Protein AF-A0A357ND41-F1 (afdb_monomer_lite)

Foldseek 3Di:
DPPPQDDFQFKKWKAQCDDPPGDIWIWTFHDDDPPDTDIDQTDDPPHGDPQAFQRKIWMWTDDPNDIDIDIDTHHDDD

Structure (mmCIF, N/CA/C/O backbone):
data_AF-A0A357ND41-F1
#
_entry.id   AF-A0A357ND41-F1
#
loop_
_atom_site.group_PDB
_atom_site.id
_atom_site.type_symbol
_atom_site.label_atom_id
_atom_site.label_alt_id
_atom_site.label_comp_id
_atom_site.label_asym_id
_atom_site.label_entity_id
_atom_site.label_seq_id
_atom_site.pdbx_PDB_ins_code
_atom_site.Cartn_x
_atom_site.Cartn_y
_atom_site.Cartn_z
_atom_site.occupancy
_atom_site.B_iso_or_equiv
_atom_site.auth_seq_id
_atom_site.auth_comp_id
_atom_site.auth_asym_id
_atom_site.auth_atom_id
_atom_site.pdbx_PDB_model_num
ATOM 1 N N . MET A 1 1 ? -8.692 -11.162 10.971 1.00 48.34 1 MET A N 1
ATOM 2 C CA . MET A 1 1 ? -7.836 -10.066 11.487 1.00 48.34 1 MET A CA 1
ATOM 3 C C . MET A 1 1 ? -8.751 -9.058 12.169 1.00 48.34 1 MET A C 1
ATOM 5 O O . MET A 1 1 ? -9.837 -8.851 11.649 1.00 48.34 1 MET A O 1
ATOM 9 N N . SER A 1 2 ? -8.423 -8.508 13.346 1.00 44.47 2 SER A N 1
ATOM 10 C CA . SER A 1 2 ? -9.360 -7.592 14.019 1.00 44.47 2 SER A CA 1
ATOM 11 C C . SER A 1 2 ? -9.551 -6.332 13.170 1.00 44.47 2 SER A C 1
ATOM 13 O O . SER A 1 2 ? -8.577 -5.658 12.839 1.00 44.47 2 SER A O 1
ATOM 15 N N . GLN A 1 3 ? -10.803 -5.998 12.847 1.00 53.50 3 GLN A N 1
ATOM 16 C CA . GLN A 1 3 ? -11.235 -4.824 12.064 1.00 53.50 3 GLN A CA 1
ATOM 17 C C . GLN A 1 3 ? -10.801 -3.458 12.656 1.00 53.50 3 GLN A C 1
ATOM 19 O O . GLN A 1 3 ? -11.199 -2.406 12.174 1.00 53.50 3 GLN A O 1
ATOM 24 N N . SER A 1 4 ? -9.987 -3.444 13.713 1.00 67.25 4 SER A N 1
ATOM 25 C CA . SER A 1 4 ? -9.570 -2.257 14.457 1.00 67.25 4 SER A CA 1
ATOM 26 C C . SER A 1 4 ? -8.286 -1.592 13.949 1.00 67.25 4 SER A C 1
ATOM 28 O O . SER A 1 4 ? -7.993 -0.488 14.402 1.00 67.25 4 SER A O 1
ATOM 30 N N . VAL A 1 5 ? -7.514 -2.221 13.053 1.00 79.88 5 VAL A N 1
ATOM 31 C CA . VAL A 1 5 ? -6.167 -1.749 12.640 1.00 79.88 5 VAL A CA 1
ATOM 32 C C . VAL A 1 5 ? -6.167 -0.917 11.353 1.00 79.88 5 VAL A C 1
ATOM 34 O O . VAL A 1 5 ? -5.271 -0.101 11.142 1.00 79.88 5 VAL A O 1
ATOM 37 N N . PHE A 1 6 ? -7.156 -1.117 10.488 1.00 87.38 6 PHE A N 1
ATOM 38 C CA . PHE A 1 6 ? -7.285 -0.387 9.232 1.00 87.38 6 PHE A CA 1
ATOM 39 C C . PHE A 1 6 ? -8.477 0.557 9.320 1.00 87.38 6 PHE A C 1
ATOM 41 O O . PHE A 1 6 ? -9.537 0.182 9.818 1.00 87.38 6 PHE A O 1
ATOM 48 N N . LYS A 1 7 ? -8.307 1.787 8.836 1.00 91.00 7 LYS A N 1
ATOM 49 C CA . LYS A 1 7 ? -9.386 2.768 8.708 1.00 91.00 7 LYS A CA 1
ATOM 50 C C . LYS A 1 7 ? -9.283 3.454 7.359 1.00 91.00 7 LYS A C 1
ATOM 52 O O . LYS A 1 7 ? -8.180 3.736 6.893 1.00 91.00 7 LYS A O 1
ATOM 57 N N . VAL A 1 8 ? -10.435 3.746 6.766 1.00 93.12 8 VAL A N 1
ATOM 58 C CA . VAL A 1 8 ? -10.517 4.608 5.584 1.00 93.12 8 VAL A CA 1
ATOM 59 C C . VAL A 1 8 ? -9.838 5.944 5.895 1.00 93.12 8 VAL A C 1
ATOM 61 O O . VAL A 1 8 ? -9.937 6.455 7.012 1.00 93.12 8 VAL A O 1
ATOM 64 N N . ASN A 1 9 ? -9.135 6.486 4.906 1.00 92.88 9 ASN A N 1
ATOM 65 C CA . ASN A 1 9 ? -8.258 7.652 4.979 1.00 92.88 9 ASN A CA 1
ATOM 66 C C . ASN A 1 9 ? -6.946 7.476 5.757 1.00 92.88 9 ASN A C 1
ATOM 68 O O . ASN A 1 9 ? -6.149 8.416 5.777 1.00 92.88 9 ASN A O 1
ATOM 72 N N . ASN A 1 10 ? -6.659 6.310 6.348 1.00 92.00 10 ASN A N 1
ATOM 73 C CA . ASN A 1 10 ? -5.326 6.083 6.903 1.00 92.00 10 ASN A CA 1
ATOM 74 C C . ASN A 1 10 ? -4.286 6.038 5.781 1.00 92.00 10 ASN A C 1
ATOM 76 O O . ASN A 1 10 ? -4.495 5.416 4.734 1.00 92.00 10 ASN A O 1
ATOM 80 N N . ASN A 1 11 ? -3.129 6.636 6.052 1.00 93.94 11 ASN A N 1
ATOM 81 C CA . ASN A 1 11 ? -1.958 6.470 5.210 1.00 93.94 11 ASN A CA 1
ATOM 82 C C . ASN A 1 11 ? -1.408 5.051 5.353 1.00 93.94 11 ASN A C 1
ATOM 84 O O . ASN A 1 11 ? -1.317 4.502 6.456 1.00 93.94 11 ASN A O 1
ATOM 88 N N . ILE A 1 12 ? -0.987 4.499 4.225 1.00 95.12 12 ILE A N 1
ATOM 89 C CA . ILE A 1 12 ? -0.273 3.236 4.137 1.00 95.12 12 ILE A CA 1
ATOM 90 C C . ILE A 1 12 ? 1.055 3.465 3.418 1.00 95.12 12 ILE A C 1
ATOM 92 O O . ILE A 1 12 ? 1.121 4.129 2.382 1.00 95.12 12 ILE A O 1
ATOM 96 N N . GLU A 1 13 ? 2.124 2.916 3.980 1.00 95.81 13 GLU A N 1
ATOM 97 C CA . GLU A 1 13 ? 3.401 2.778 3.291 1.00 95.81 13 GLU A CA 1
ATOM 98 C C . GLU A 1 13 ? 3.476 1.394 2.649 1.00 95.81 13 GLU A C 1
ATOM 100 O O . GLU A 1 13 ? 3.140 0.386 3.272 1.00 95.81 13 GLU A O 1
ATOM 105 N N . ILE A 1 14 ? 3.921 1.358 1.401 1.00 95.19 14 ILE A N 1
ATOM 106 C CA . ILE A 1 14 ? 4.057 0.161 0.582 1.00 95.19 14 ILE A CA 1
ATOM 107 C C . ILE A 1 14 ? 5.527 0.029 0.218 1.00 95.19 14 ILE A C 1
ATOM 109 O O . ILE A 1 14 ? 6.078 0.872 -0.488 1.00 95.19 14 ILE A O 1
ATOM 113 N N . GLU A 1 15 ? 6.159 -1.040 0.680 1.00 96.31 15 GLU A N 1
ATOM 114 C CA . GLU A 1 15 ? 7.537 -1.379 0.347 1.00 96.31 15 GLU A CA 1
ATOM 115 C C . GLU A 1 15 ? 7.563 -2.594 -0.585 1.00 96.31 15 GLU A C 1
ATOM 117 O O . GLU A 1 15 ? 7.160 -3.701 -0.213 1.00 96.31 15 GLU A O 1
ATOM 122 N N . ILE A 1 16 ? 8.067 -2.393 -1.800 1.00 95.06 16 ILE A N 1
ATOM 123 C CA . ILE A 1 16 ? 8.283 -3.441 -2.798 1.00 95.06 16 ILE A CA 1
ATOM 124 C C . ILE A 1 16 ? 9.780 -3.722 -2.852 1.00 95.06 16 ILE A C 1
ATOM 126 O O . ILE A 1 16 ? 10.580 -2.839 -3.161 1.00 95.06 16 ILE A O 1
ATOM 130 N N . LYS A 1 17 ? 10.167 -4.964 -2.547 1.00 93.50 17 LYS A N 1
ATOM 131 C CA . LYS A 1 17 ? 11.581 -5.352 -2.412 1.00 93.50 17 LYS A CA 1
ATOM 132 C C . LYS A 1 17 ? 12.248 -5.789 -3.712 1.00 93.50 17 LYS A C 1
ATOM 134 O O . LYS A 1 17 ? 13.470 -5.734 -3.799 1.00 93.50 17 LYS A O 1
ATOM 139 N N . HIS A 1 18 ? 11.472 -6.228 -4.701 1.00 88.62 18 HIS A N 1
ATOM 140 C CA . HIS A 1 18 ? 11.994 -6.849 -5.918 1.00 88.62 18 HIS A CA 1
ATOM 141 C C . HIS A 1 18 ? 11.210 -6.408 -7.158 1.00 88.62 18 HIS A C 1
ATOM 143 O O . HIS A 1 18 ? 10.029 -6.081 -7.069 1.00 88.62 18 HIS A O 1
ATOM 149 N N . GLY A 1 19 ? 11.863 -6.464 -8.321 1.00 87.31 19 GLY A N 1
ATOM 150 C CA . GLY A 1 19 ? 11.259 -6.155 -9.617 1.00 87.31 19 GLY A CA 1
ATOM 151 C C . GLY A 1 19 ? 11.374 -4.684 -10.025 1.00 87.31 19 GLY A C 1
ATOM 152 O O . GLY A 1 19 ? 12.032 -3.881 -9.370 1.00 87.31 19 GLY A O 1
ATOM 153 N N . VAL A 1 20 ? 10.727 -4.334 -11.140 1.00 87.44 20 VAL A N 1
ATOM 154 C CA . VAL A 1 20 ? 10.822 -3.006 -11.784 1.00 87.44 20 VAL A CA 1
ATOM 155 C C . VAL A 1 20 ? 10.265 -1.880 -10.903 1.00 87.44 20 VAL A C 1
ATOM 157 O O . VAL A 1 20 ? 10.705 -0.737 -10.997 1.00 87.44 20 VAL A O 1
ATOM 160 N N . TYR A 1 21 ? 9.328 -2.207 -10.012 1.00 89.56 21 TYR A N 1
ATOM 161 C CA . TYR A 1 21 ? 8.683 -1.266 -9.095 1.00 89.56 21 TYR A CA 1
ATOM 162 C C . TYR A 1 21 ? 9.291 -1.302 -7.688 1.00 89.56 21 TYR A C 1
ATOM 164 O O . TYR A 1 21 ? 8.601 -1.007 -6.719 1.00 89.56 21 TYR A O 1
ATOM 172 N N . GLN A 1 22 ? 10.560 -1.703 -7.549 1.00 92.88 22 GLN A N 1
ATOM 173 C CA . GLN A 1 22 ? 11.239 -1.683 -6.256 1.00 92.88 22 GLN A CA 1
ATOM 174 C C . GLN A 1 22 ? 11.268 -0.260 -5.677 1.00 92.88 22 GLN A C 1
ATOM 176 O O . GLN A 1 22 ? 11.699 0.695 -6.331 1.00 92.88 22 GLN A O 1
ATOM 181 N N . GLY A 1 23 ? 10.858 -0.128 -4.417 1.00 93.19 23 GLY A N 1
ATOM 182 C CA . GLY A 1 23 ? 10.838 1.152 -3.722 1.00 93.19 23 GLY A CA 1
ATOM 183 C C . GLY A 1 23 ? 9.872 1.200 -2.546 1.00 93.19 23 GLY A C 1
ATOM 184 O O . GLY A 1 23 ? 9.190 0.224 -2.233 1.00 93.19 23 GLY A O 1
ATOM 185 N N . VAL A 1 24 ? 9.841 2.368 -1.907 1.00 94.75 24 VAL A N 1
ATOM 186 C CA . VAL A 1 24 ? 8.886 2.724 -0.855 1.00 94.75 24 VAL A CA 1
ATOM 187 C C . VAL A 1 24 ? 7.937 3.776 -1.413 1.00 94.75 24 VAL A C 1
ATOM 189 O O . VAL A 1 24 ? 8.377 4.755 -2.022 1.00 94.75 24 VAL A O 1
ATOM 192 N N . TYR A 1 25 ? 6.643 3.558 -1.215 1.00 94.00 25 TYR A N 1
ATOM 193 C CA . TYR A 1 25 ? 5.575 4.397 -1.739 1.00 94.00 25 TYR A CA 1
ATOM 194 C C . TYR A 1 25 ? 4.554 4.692 -0.653 1.00 94.00 25 TYR A C 1
ATOM 196 O O . TYR A 1 25 ? 4.301 3.859 0.214 1.00 94.00 25 TYR A O 1
ATOM 204 N N . HIS A 1 26 ? 3.933 5.862 -0.734 1.00 93.44 26 HIS A N 1
ATOM 205 C CA . HIS A 1 26 ? 2.835 6.232 0.145 1.00 93.44 26 HIS A CA 1
ATOM 206 C C . HIS A 1 26 ? 1.526 6.196 -0.632 1.00 93.44 26 HIS A C 1
ATOM 208 O O . HIS A 1 26 ? 1.458 6.609 -1.791 1.00 93.44 26 HIS A O 1
ATOM 214 N N . SER A 1 27 ? 0.496 5.689 0.025 1.00 94.12 27 SER A N 1
ATOM 215 C CA . SER A 1 27 ? -0.870 5.651 -0.470 1.00 94.12 27 SER A CA 1
ATOM 216 C C . SER A 1 27 ? -1.837 5.861 0.705 1.00 94.12 27 SER A C 1
ATOM 218 O O . SER A 1 27 ? -1.418 6.096 1.843 1.00 94.12 27 SER A O 1
ATOM 220 N N . ARG A 1 28 ? -3.135 5.814 0.425 1.00 94.62 28 ARG A N 1
ATOM 221 C CA . ARG A 1 28 ? -4.228 5.992 1.369 1.00 94.62 28 ARG A CA 1
ATOM 222 C C . ARG A 1 28 ? -5.245 4.875 1.184 1.00 94.62 28 ARG A C 1
ATOM 224 O O . ARG A 1 28 ? -5.524 4.492 0.053 1.00 94.62 28 ARG A O 1
ATOM 231 N N . ILE A 1 29 ? -5.781 4.365 2.288 1.00 94.38 29 ILE A N 1
ATOM 232 C CA . ILE A 1 29 ? -6.876 3.389 2.275 1.00 94.38 29 ILE A CA 1
ATOM 233 C C . ILE A 1 29 ? -8.163 4.109 1.867 1.00 94.38 29 ILE A C 1
ATOM 235 O O . ILE A 1 29 ? -8.588 5.037 2.557 1.00 94.38 29 ILE A O 1
ATOM 239 N N . GLU A 1 30 ? -8.778 3.675 0.773 1.00 95.44 30 GLU A N 1
ATOM 240 C CA . GLU A 1 30 ? -10.035 4.226 0.254 1.00 95.44 30 GLU A CA 1
ATOM 241 C C . GLU A 1 30 ? -11.231 3.378 0.699 1.00 95.44 30 GLU A C 1
ATOM 243 O O . GLU A 1 30 ? -12.243 3.921 1.136 1.00 95.44 30 GLU A O 1
ATOM 248 N N . GLU A 1 31 ? -11.094 2.050 0.678 1.00 94.19 31 GLU A N 1
ATOM 249 C CA . GLU A 1 31 ? -12.154 1.122 1.077 1.00 94.19 31 GLU A CA 1
ATOM 250 C C . GLU A 1 31 ? -11.579 -0.085 1.832 1.00 94.19 31 GLU A C 1
ATOM 252 O O . GLU A 1 31 ? -10.444 -0.513 1.608 1.00 94.19 31 GLU A O 1
ATOM 257 N N . ILE A 1 32 ? -12.371 -0.636 2.752 1.00 92.25 32 ILE A N 1
ATOM 258 C CA . ILE A 1 32 ? -12.045 -1.850 3.504 1.00 92.25 32 ILE A CA 1
ATOM 259 C C . ILE A 1 32 ? -13.175 -2.847 3.265 1.00 92.25 32 ILE A C 1
ATOM 261 O O . ILE A 1 32 ? -14.295 -2.631 3.725 1.00 92.25 32 ILE A O 1
ATOM 265 N N . LYS A 1 33 ? -12.863 -3.931 2.558 1.00 90.38 33 LYS A N 1
ATOM 266 C CA . LYS A 1 33 ? -13.727 -5.102 2.361 1.00 90.38 33 LYS A CA 1
ATOM 267 C C . LYS A 1 33 ? -13.191 -6.248 3.216 1.00 90.38 33 LYS A C 1
ATOM 269 O O . LYS A 1 33 ? -12.076 -6.156 3.725 1.00 90.38 33 LYS A O 1
ATOM 274 N N . ASP A 1 34 ? -13.968 -7.319 3.368 1.00 83.75 34 ASP A N 1
ATOM 275 C CA . ASP A 1 34 ? -13.676 -8.401 4.323 1.00 83.75 34 ASP A CA 1
ATOM 276 C C . ASP A 1 34 ? -12.215 -8.893 4.273 1.00 83.75 34 ASP A C 1
ATOM 278 O O . ASP A 1 34 ? -11.537 -8.887 5.301 1.00 83.75 34 ASP A O 1
ATOM 282 N N . ASP A 1 35 ? -11.703 -9.204 3.076 1.00 86.06 35 ASP A N 1
ATOM 283 C CA . ASP A 1 35 ? -10.332 -9.705 2.866 1.00 86.06 35 ASP A CA 1
ATOM 284 C C . ASP A 1 35 ? -9.475 -8.818 1.940 1.00 86.06 35 ASP A C 1
ATOM 286 O O . ASP A 1 35 ? -8.368 -9.197 1.546 1.00 86.06 35 ASP A O 1
ATOM 290 N N . VAL A 1 36 ? -9.973 -7.635 1.563 1.00 90.88 36 VAL A N 1
ATOM 291 C CA . VAL A 1 36 ? -9.318 -6.757 0.581 1.00 90.88 36 VAL A CA 1
ATOM 292 C C . VAL A 1 36 ? -9.307 -5.314 1.071 1.00 90.88 36 VAL A C 1
ATOM 294 O O . VAL A 1 36 ? -10.326 -4.771 1.492 1.00 90.88 36 VAL A O 1
ATOM 297 N N . LEU A 1 37 ? -8.140 -4.679 0.974 1.00 92.25 37 LEU A N 1
ATOM 298 C CA . LEU A 1 37 ? -7.983 -3.240 1.154 1.00 92.25 37 LEU A CA 1
ATOM 299 C C . LEU A 1 37 ? -7.874 -2.587 -0.216 1.00 92.25 37 LEU A C 1
ATOM 301 O O . LEU A 1 37 ? -6.970 -2.922 -0.985 1.00 92.25 37 LEU A O 1
ATOM 305 N N . GLU A 1 38 ? -8.754 -1.632 -0.492 1.00 94.19 38 GLU A N 1
ATOM 306 C CA . GLU A 1 38 ? -8.591 -0.751 -1.639 1.00 94.19 38 GLU A CA 1
ATOM 307 C C . GLU A 1 38 ? -7.790 0.469 -1.216 1.00 94.19 38 GLU A C 1
ATOM 309 O O . GLU A 1 38 ? -8.063 1.112 -0.198 1.00 94.19 38 GLU A O 1
ATOM 314 N N . ILE A 1 39 ? -6.764 0.769 -2.001 1.00 93.94 39 ILE A N 1
ATOM 315 C CA . ILE A 1 39 ? -5.845 1.867 -1.749 1.00 93.94 39 ILE A CA 1
ATOM 316 C C . ILE A 1 39 ? -5.765 2.751 -2.988 1.00 93.94 39 ILE A C 1
ATOM 318 O O . ILE A 1 39 ? -5.858 2.266 -4.116 1.00 93.94 39 ILE A O 1
ATOM 322 N N . ALA A 1 40 ? -5.545 4.047 -2.790 1.00 93.69 40 ALA A N 1
ATOM 323 C CA . ALA A 1 40 ? -5.283 4.955 -3.895 1.00 93.69 40 ALA A CA 1
ATOM 324 C C . ALA A 1 40 ? -4.048 4.487 -4.685 1.00 93.69 40 ALA A C 1
ATOM 32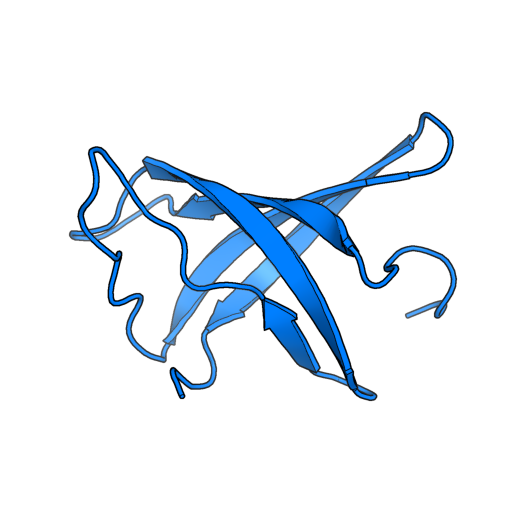6 O O . ALA A 1 40 ? -3.056 4.036 -4.103 1.00 93.69 40 ALA A O 1
ATOM 327 N N . ILE A 1 41 ? -4.067 4.611 -6.013 1.00 91.75 41 ILE A N 1
ATOM 328 C CA . ILE A 1 41 ? -2.903 4.231 -6.820 1.00 91.75 41 ILE A CA 1
ATOM 329 C C . ILE A 1 41 ? -1.701 5.085 -6.377 1.00 91.75 41 ILE A C 1
ATOM 331 O O . ILE A 1 41 ? -1.769 6.318 -6.447 1.00 91.75 41 ILE A O 1
ATOM 335 N N . PRO A 1 42 ? -0.598 4.470 -5.905 1.00 91.88 42 PRO A N 1
ATOM 336 C CA . PRO A 1 42 ? 0.569 5.226 -5.491 1.00 91.88 42 PRO A CA 1
ATOM 337 C C . PRO A 1 42 ? 1.176 5.951 -6.691 1.00 91.88 42 PRO A C 1
ATOM 339 O O . PRO A 1 42 ? 1.144 5.471 -7.826 1.00 91.88 42 PRO A O 1
ATOM 342 N N . S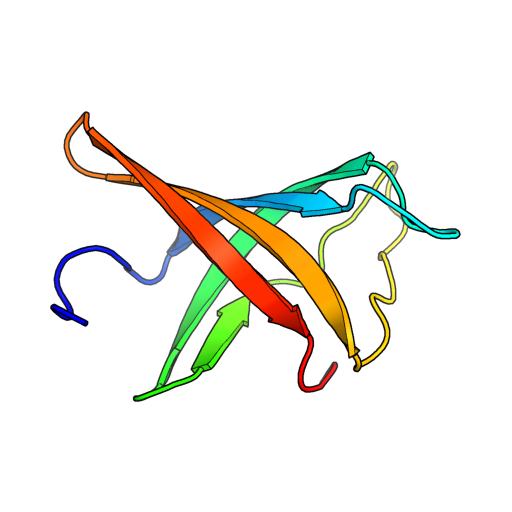ER A 1 43 ? 1.772 7.111 -6.436 1.00 87.81 43 SER A N 1
ATOM 343 C CA . SER A 1 43 ? 2.466 7.886 -7.462 1.00 87.81 43 SER A CA 1
ATOM 344 C C . SER A 1 43 ? 3.883 8.234 -7.023 1.00 87.81 43 SER A C 1
ATOM 346 O O . SER A 1 43 ? 4.174 8.389 -5.836 1.00 87.81 43 SER A O 1
ATOM 348 N N . LYS A 1 44 ? 4.787 8.360 -7.994 1.00 84.44 44 LYS A N 1
ATOM 349 C CA . LYS A 1 44 ? 6.149 8.857 -7.789 1.00 84.44 44 LYS A CA 1
ATOM 350 C C . LYS A 1 44 ? 6.428 9.922 -8.836 1.00 84.44 44 LYS A C 1
ATOM 352 O O . LYS A 1 44 ? 6.326 9.657 -10.029 1.00 84.44 44 LYS A O 1
ATOM 357 N N . GLN A 1 45 ? 6.761 11.131 -8.380 1.00 85.06 45 GLN A N 1
ATOM 358 C CA . GLN A 1 45 ? 7.060 12.278 -9.252 1.00 85.06 45 GLN A CA 1
ATOM 359 C C . GLN A 1 45 ? 5.947 12.551 -10.288 1.00 85.06 45 GLN A C 1
ATOM 361 O O . GLN A 1 45 ? 6.216 12.761 -11.467 1.00 85.06 45 GLN A O 1
ATOM 366 N N . GLY A 1 46 ? 4.682 12.490 -9.856 1.00 82.94 46 GLY A N 1
ATOM 367 C CA . GLY A 1 46 ? 3.519 12.746 -10.716 1.00 82.94 46 GLY A CA 1
ATOM 368 C C . GLY A 1 46 ? 3.161 11.614 -11.686 1.00 82.94 46 GLY A C 1
ATOM 369 O O . GLY A 1 46 ? 2.217 11.758 -12.456 1.00 82.94 46 GLY A O 1
ATOM 370 N N . ARG A 1 47 ? 3.873 10.480 -11.653 1.00 84.75 47 ARG A N 1
ATOM 371 C CA . ARG A 1 47 ? 3.536 9.285 -12.434 1.00 84.75 47 ARG A CA 1
ATOM 372 C C . ARG A 1 47 ? 2.882 8.245 -11.540 1.00 84.75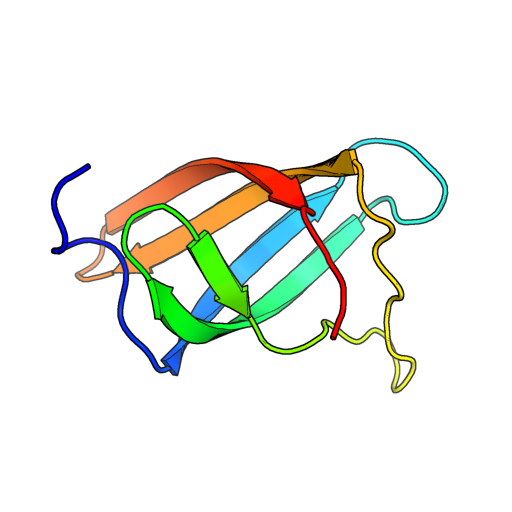 47 ARG A C 1
ATOM 374 O O . ARG A 1 47 ? 3.446 7.891 -10.504 1.00 84.75 47 ARG A O 1
ATOM 381 N N . LEU A 1 48 ? 1.712 7.762 -11.951 1.00 87.50 48 LEU A N 1
ATOM 382 C CA . LEU A 1 48 ? 1.062 6.616 -11.321 1.00 87.50 48 LEU A CA 1
ATOM 383 C C . LEU A 1 48 ? 1.965 5.386 -11.446 1.00 87.50 48 LEU A C 1
ATOM 385 O O . LEU A 1 48 ? 2.609 5.186 -12.478 1.00 87.50 48 LEU A O 1
ATOM 389 N N . LEU A 1 49 ? 2.019 4.576 -10.393 1.00 87.06 49 LEU A N 1
ATOM 390 C CA . LEU A 1 49 ? 2.688 3.284 -10.409 1.00 87.06 49 LEU A CA 1
ATOM 391 C C . LEU A 1 49 ? 1.667 2.197 -10.746 1.00 87.06 49 LEU A C 1
ATOM 393 O O . LEU A 1 49 ? 0.845 1.860 -9.893 1.00 87.06 49 LEU A O 1
ATOM 397 N N . PRO A 1 50 ? 1.714 1.623 -11.959 1.00 81.19 50 PRO A N 1
ATOM 398 C CA . PRO A 1 50 ? 0.876 0.491 -12.308 1.00 81.19 50 PRO A CA 1
ATOM 399 C C . PRO A 1 50 ? 1.470 -0.747 -11.636 1.00 81.19 50 PRO A C 1
ATOM 401 O O . PRO A 1 50 ? 2.311 -1.422 -12.218 1.00 81.19 50 PRO A O 1
ATOM 404 N N . LEU A 1 51 ? 1.110 -0.993 -10.376 1.00 87.12 51 LEU A N 1
ATOM 405 C CA . LEU A 1 51 ? 1.548 -2.172 -9.632 1.00 87.12 51 LEU A CA 1
ATOM 406 C C . LEU A 1 51 ? 0.790 -3.396 -10.163 1.00 87.12 51 LEU A C 1
ATOM 408 O O . LEU A 1 51 ? -0.400 -3.516 -9.886 1.00 87.12 51 LEU A O 1
ATOM 412 N N . PRO A 1 52 ? 1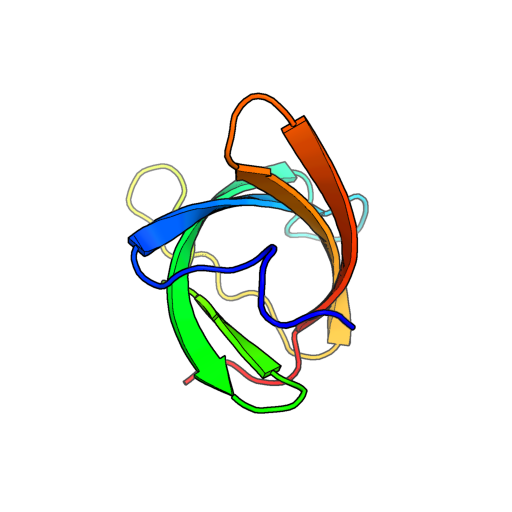.413 -4.298 -10.940 1.00 89.12 52 PRO A N 1
ATOM 413 C CA . PRO A 1 52 ? 0.679 -5.391 -11.560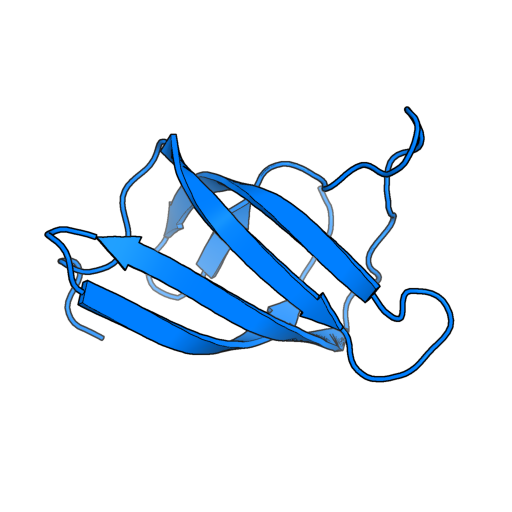 1.00 89.12 52 PRO A CA 1
ATOM 414 C C . PRO A 1 52 ? 0.179 -6.385 -10.508 1.00 89.12 52 PRO A C 1
ATOM 416 O O . PRO A 1 52 ? 0.804 -6.572 -9.456 1.00 89.12 52 PRO A O 1
ATOM 419 N N . ALA A 1 53 ? -0.924 -7.067 -10.823 1.00 92.44 53 ALA A N 1
ATOM 420 C CA . ALA A 1 53 ? -1.417 -8.180 -10.021 1.00 92.44 53 ALA A CA 1
ATOM 421 C C . ALA A 1 53 ? -0.308 -9.225 -9.789 1.00 92.44 53 ALA A C 1
ATOM 423 O O . ALA A 1 53 ? 0.510 -9.494 -10.669 1.00 92.44 53 ALA A O 1
ATOM 424 N N . GLY A 1 54 ? -0.254 -9.787 -8.582 1.00 93.62 54 GLY A N 1
ATOM 425 C CA . GLY A 1 54 ? 0.811 -10.696 -8.152 1.00 93.62 54 GLY A CA 1
ATOM 426 C C . GLY A 1 54 ? 2.051 -10.005 -7.570 1.00 93.62 54 GLY A C 1
ATOM 427 O O . GLY A 1 54 ? 2.934 -10.688 -7.050 1.00 93.62 54 GLY A O 1
ATOM 428 N N . THR A 1 55 ? 2.130 -8.669 -7.588 1.00 93.12 55 THR A N 1
ATOM 429 C CA . THR A 1 55 ? 3.228 -7.943 -6.928 1.00 93.12 55 THR A CA 1
ATOM 430 C C . THR A 1 55 ? 3.121 -8.082 -5.412 1.00 93.12 55 THR A C 1
ATOM 432 O O . THR A 1 55 ? 2.171 -7.593 -4.800 1.00 93.12 55 THR A O 1
ATOM 435 N N . TRP A 1 56 ? 4.113 -8.727 -4.799 1.00 95.56 56 TRP A N 1
ATOM 436 C CA . TRP A 1 56 ? 4.246 -8.810 -3.346 1.00 95.56 56 TRP A CA 1
ATOM 437 C C . TRP A 1 56 ? 4.788 -7.507 -2.766 1.00 95.56 56 TRP A C 1
ATOM 439 O O . TRP A 1 56 ? 5.743 -6.930 -3.289 1.00 95.56 56 TRP A O 1
ATOM 449 N N . PHE A 1 57 ? 4.229 -7.092 -1.635 1.00 95.44 57 PHE A N 1
ATOM 450 C CA . PHE A 1 57 ? 4.682 -5.913 -0.910 1.00 95.44 57 PHE A CA 1
ATOM 451 C C . PHE A 1 57 ? 4.604 -6.108 0.606 1.00 95.44 57 PHE A C 1
ATOM 453 O O . PHE A 1 57 ? 3.921 -6.998 1.123 1.00 95.44 57 PHE A O 1
ATOM 460 N N . ILE A 1 58 ? 5.327 -5.254 1.325 1.00 97.38 58 ILE A N 1
ATOM 461 C CA . ILE A 1 58 ? 5.196 -5.074 2.768 1.00 97.38 58 ILE A CA 1
ATOM 462 C C . ILE A 1 58 ? 4.407 -3.788 3.000 1.00 97.38 58 ILE A C 1
ATOM 464 O O . ILE A 1 58 ? 4.830 -2.719 2.568 1.00 97.38 58 ILE A O 1
ATOM 468 N N . GLY A 1 59 ? 3.257 -3.903 3.656 1.00 95.44 59 GLY A N 1
ATOM 469 C CA . GLY A 1 59 ? 2.426 -2.774 4.056 1.00 95.44 59 GLY A CA 1
ATOM 470 C C . GLY A 1 59 ? 2.755 -2.332 5.478 1.00 95.44 59 GLY A C 1
ATOM 471 O O . GLY A 1 59 ? 2.938 -3.180 6.357 1.00 95.44 59 GLY A O 1
ATOM 472 N N . LYS A 1 60 ? 2.809 -1.019 5.716 1.00 95.75 60 LYS A N 1
ATOM 473 C CA . LYS A 1 60 ? 2.932 -0.432 7.057 1.00 95.75 60 LYS A CA 1
ATOM 474 C C . LYS A 1 60 ? 1.830 0.595 7.281 1.00 95.75 60 LYS A C 1
ATOM 476 O O . LYS A 1 60 ? 1.629 1.480 6.453 1.00 95.75 60 LYS A O 1
ATOM 481 N N . VAL A 1 61 ? 1.133 0.488 8.407 1.00 94.38 61 VAL A N 1
ATOM 482 C CA . VAL A 1 61 ? 0.083 1.428 8.826 1.00 94.38 61 VAL A CA 1
ATOM 483 C C . VAL A 1 61 ? 0.366 1.870 10.253 1.00 94.38 61 VAL A C 1
ATOM 485 O O . VAL A 1 61 ? 0.646 1.041 11.119 1.00 94.38 61 VAL A O 1
ATOM 488 N N . ILE A 1 62 ? 0.296 3.176 10.503 1.00 89.19 62 ILE A N 1
ATOM 489 C CA . ILE A 1 62 ? 0.416 3.739 11.849 1.00 89.19 62 ILE A CA 1
ATOM 490 C C . ILE A 1 62 ? -0.986 4.064 12.347 1.00 89.19 62 ILE A C 1
ATOM 492 O O . ILE A 1 62 ? -1.692 4.870 11.746 1.00 89.19 62 ILE A O 1
ATOM 496 N N . GLN A 1 63 ? -1.382 3.463 13.465 1.00 86.62 63 GLN A N 1
ATOM 497 C CA . GLN A 1 63 ? -2.656 3.757 14.105 1.00 86.62 63 GLN A CA 1
ATOM 498 C C . GLN A 1 63 ? -2.516 3.746 15.628 1.00 86.62 63 GLN A C 1
ATOM 500 O O . GLN A 1 63 ? -2.002 2.794 16.211 1.00 86.62 63 GLN A O 1
ATOM 505 N N . GLY A 1 64 ? -2.996 4.811 16.282 1.00 85.19 64 GLY A N 1
ATOM 506 C CA . GLY A 1 64 ? -2.992 4.917 17.748 1.00 85.19 64 GLY A CA 1
ATOM 507 C C . GLY A 1 64 ? -1.591 4.848 18.366 1.00 85.19 64 GLY A C 1
ATOM 508 O O . GLY A 1 64 ? -1.421 4.246 19.418 1.00 85.19 64 GLY A O 1
ATOM 509 N N . GLY A 1 65 ? -0.576 5.384 17.678 1.00 87.00 65 GLY A N 1
ATOM 510 C CA . GLY A 1 65 ? 0.824 5.328 18.119 1.00 87.00 65 GLY A CA 1
ATOM 511 C C . GLY A 1 65 ? 1.512 3.972 17.915 1.00 87.00 65 GLY A C 1
ATOM 512 O O . GLY A 1 65 ? 2.697 3.851 18.203 1.00 87.00 65 GLY A O 1
ATOM 513 N N . SER A 1 66 ? 0.804 2.969 17.389 1.00 89.81 66 SER A N 1
ATOM 514 C CA . SER A 1 66 ? 1.368 1.660 17.042 1.00 89.81 66 SER A CA 1
ATOM 515 C C . SER A 1 66 ? 1.585 1.545 15.535 1.00 89.81 66 SER A C 1
ATOM 517 O O . SER A 1 66 ? 0.760 2.013 14.748 1.00 89.81 66 SER A O 1
ATOM 519 N N . MET A 1 67 ? 2.683 0.903 15.129 1.00 91.81 67 MET A N 1
ATOM 520 C CA . MET A 1 67 ? 2.959 0.567 13.732 1.00 91.81 67 MET A CA 1
ATOM 521 C C . MET A 1 67 ? 2.636 -0.906 13.481 1.00 91.81 67 MET A C 1
ATOM 523 O O . MET A 1 67 ? 3.180 -1.790 14.139 1.00 91.81 67 MET A O 1
ATOM 527 N N . TYR A 1 68 ? 1.784 -1.160 12.496 1.00 93.19 68 TYR A N 1
ATOM 528 C CA . TYR A 1 68 ? 1.394 -2.492 12.056 1.00 93.19 68 TYR A CA 1
ATOM 529 C C . TYR A 1 68 ? 2.065 -2.787 10.725 1.00 93.19 68 TYR A C 1
ATOM 531 O O . TYR A 1 68 ? 1.969 -1.987 9.796 1.00 93.19 68 TYR A O 1
ATOM 539 N N . ILE A 1 69 ? 2.741 -3.931 10.641 1.00 95.19 69 ILE A N 1
ATOM 540 C CA . ILE A 1 69 ? 3.469 -4.368 9.450 1.00 95.19 69 ILE A CA 1
ATOM 541 C C . ILE A 1 69 ? 2.882 -5.695 8.989 1.00 95.19 69 ILE A C 1
ATOM 543 O O . ILE A 1 69 ? 2.733 -6.621 9.785 1.00 95.19 69 ILE A O 1
ATOM 547 N N . PHE A 1 70 ? 2.576 -5.803 7.702 1.00 93.81 70 PHE A N 1
ATOM 548 C CA . PHE A 1 70 ? 2.023 -7.016 7.109 1.00 93.81 70 PHE A CA 1
ATOM 549 C C . PHE A 1 70 ? 2.603 -7.261 5.718 1.00 93.81 70 PHE A C 1
ATOM 551 O O . PHE A 1 70 ? 3.113 -6.353 5.064 1.00 93.81 70 PHE A O 1
ATOM 558 N N . LYS A 1 71 ? 2.538 -8.513 5.264 1.00 95.69 71 LYS A N 1
ATOM 559 C CA . LYS A 1 71 ? 2.845 -8.889 3.881 1.00 95.69 71 LYS A CA 1
ATOM 560 C C . LYS A 1 71 ? 1.537 -9.071 3.132 1.00 95.69 71 LYS A C 1
ATOM 562 O O . LYS A 1 71 ? 0.610 -9.662 3.678 1.00 95.69 71 LYS A O 1
ATOM 567 N N . SER A 1 72 ? 1.478 -8.584 1.902 1.00 95.31 72 SER A N 1
ATOM 568 C CA . SER A 1 72 ? 0.311 -8.755 1.042 1.00 95.31 72 SER A CA 1
ATOM 569 C C . SER A 1 72 ? 0.719 -8.777 -0.430 1.00 95.31 72 SER A C 1
ATOM 571 O O . SER A 1 72 ? 1.898 -8.630 -0.770 1.00 95.31 72 SER A O 1
ATOM 573 N N . VAL A 1 73 ? -0.260 -9.006 -1.295 1.00 95.25 73 VAL A N 1
ATOM 574 C CA . VAL A 1 73 ? -0.108 -9.108 -2.742 1.00 95.25 73 VAL A CA 1
ATOM 575 C C . VAL A 1 73 ? -1.168 -8.253 -3.426 1.00 95.25 73 VAL A C 1
ATOM 577 O O . VAL A 1 73 ? -2.316 -8.203 -2.986 1.00 95.25 73 VAL A O 1
ATOM 580 N N . ILE A 1 74 ? -0.788 -7.569 -4.504 1.00 93.75 74 ILE A N 1
ATOM 581 C CA . ILE A 1 74 ? -1.747 -6.847 -5.344 1.00 93.75 74 ILE A CA 1
ATOM 582 C C . ILE A 1 74 ? -2.647 -7.865 -6.050 1.00 93.75 74 ILE A C 1
ATOM 584 O O . ILE A 1 74 ? -2.147 -8.728 -6.771 1.00 93.75 74 ILE A O 1
ATOM 588 N N . GLN A 1 75 ? -3.962 -7.768 -5.848 1.00 92.19 75 GLN A N 1
ATOM 589 C CA . GLN A 1 75 ? -4.930 -8.656 -6.502 1.00 92.19 75 GLN A CA 1
ATOM 590 C C . GLN A 1 75 ? -5.375 -8.120 -7.864 1.00 92.19 75 GLN A C 1
ATOM 592 O O . GLN A 1 75 ? -5.375 -8.857 -8.845 1.00 92.19 75 GLN A O 1
ATOM 597 N N . HIS A 1 76 ? -5.738 -6.840 -7.930 1.00 85.69 76 HIS A N 1
ATOM 598 C CA . HIS A 1 76 ? -6.187 -6.171 -9.146 1.00 85.69 76 HIS A CA 1
ATOM 599 C C . HIS A 1 76 ? -5.887 -4.667 -9.071 1.00 85.69 76 HIS A C 1
ATOM 601 O O . HIS A 1 76 ? -5.658 -4.132 -7.986 1.00 85.69 76 HIS A O 1
ATOM 607 N N . VAL A 1 77 ? -5.867 -4.009 -10.231 1.00 79.12 77 VAL A N 1
ATOM 608 C CA . VAL A 1 77 ? -5.806 -2.548 -10.363 1.00 79.12 77 VAL A CA 1
ATOM 609 C C . VAL A 1 77 ? -7.040 -2.135 -11.152 1.00 79.12 77 VAL A C 1
ATOM 611 O O . VAL A 1 77 ? -7.231 -2.629 -12.265 1.00 79.12 77 VAL A O 1
ATOM 614 N N . SER A 1 78 ? -7.877 -1.308 -10.533 1.00 67.81 78 SER A N 1
ATOM 615 C CA . SER A 1 78 ? -9.143 -0.808 -11.082 1.00 67.81 78 SER A CA 1
ATOM 616 C C . SER A 1 78 ? -8.950 0.436 -11.940 1.00 67.81 78 SER A C 1
ATOM 618 O O . SER A 1 78 ? -8.029 1.228 -11.627 1.00 67.81 78 SER A O 1
#

Secondary structure (DSSP, 8-state):
--TTS--TT-EEEEEE-SSTT-EEEEEEEEEE-SS-EEEPPPEETTEE----TT-EEEEEEEETTEEEEEEEE-----

Radius of gyration: 12.1 Å; chains: 1; bounding box: 26×23×31 Å

Sequence (78 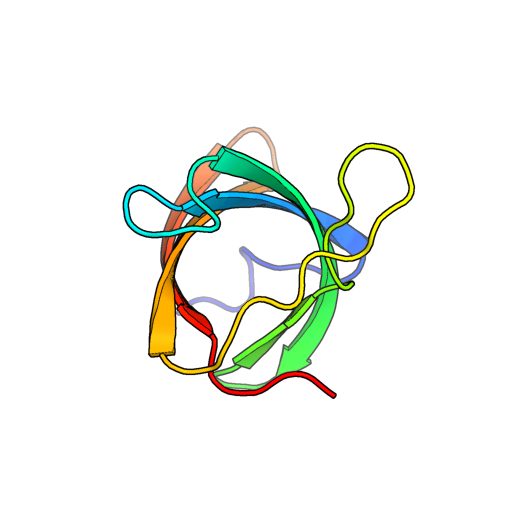aa):
MSQSVFKVNNNIEIEIKHGVYQGVYHSRIEEIKDDVLEIAIPSKQGRLLPLPAGTWFIGKVIQGGSMYIFKSVIQHVS

pLDDT: mean 88.93, std 9.8, range [44.47, 97.38]